Protein AF-A0A5C7R2Z8-F1 (afdb_monomer_lite)

Sequence (84 aa):
ILAEPVGRKFLKALKNSDIEALEFADQLEEGVREGWITADERKQLEELREMTLDTIMVDDFEPWELRSAAYIEDAPQSTRRAAA

Structure (mmCIF, N/CA/C/O backbone):
data_AF-A0A5C7R2Z8-F1
#
_entry.id   AF-A0A5C7R2Z8-F1
#
loop_
_atom_site.group_PDB
_atom_site.id
_atom_site.type_symbol
_atom_site.label_atom_id
_atom_site.label_alt_id
_atom_site.label_comp_id
_atom_site.label_asym_id
_atom_site.label_entity_id
_atom_site.label_seq_id
_atom_site.pdbx_PDB_ins_code
_atom_site.Cartn_x
_atom_site.Cartn_y
_atom_site.Cartn_z
_atom_site.occupancy
_atom_site.B_iso_or_equiv
_atom_site.auth_seq_id
_atom_site.auth_comp_id
_atom_site.auth_asym_id
_atom_site.auth_atom_id
_atom_site.pdbx_PDB_model_num
ATOM 1 N N . ILE A 1 1 ? -9.548 8.698 -6.257 1.00 58.56 1 ILE A N 1
ATOM 2 C CA . ILE A 1 1 ? -9.331 8.301 -4.844 1.00 58.56 1 ILE A CA 1
ATOM 3 C C . ILE A 1 1 ? -8.588 9.427 -4.121 1.00 58.56 1 ILE A C 1
ATOM 5 O O . ILE A 1 1 ? -7.607 9.923 -4.659 1.00 58.56 1 ILE A O 1
ATOM 9 N N . LEU A 1 2 ? -9.044 9.869 -2.944 1.00 63.56 2 LEU A N 1
ATOM 10 C CA . LEU A 1 2 ? -8.348 10.861 -2.099 1.00 63.56 2 LEU A CA 1
ATOM 11 C C . LEU A 1 2 ? -7.525 10.135 -1.016 1.00 63.56 2 LEU A C 1
ATOM 13 O O . LEU A 1 2 ? -7.732 10.317 0.176 1.00 63.56 2 LEU A O 1
ATOM 17 N N . ALA A 1 3 ? -6.600 9.270 -1.441 1.00 73.69 3 ALA A N 1
ATOM 18 C CA . ALA A 1 3 ? -5.833 8.398 -0.543 1.00 73.69 3 ALA A CA 1
ATOM 19 C C . ALA A 1 3 ? -4.583 9.063 0.069 1.00 73.69 3 ALA A C 1
ATOM 21 O O . ALA A 1 3 ? -3.902 8.463 0.893 1.00 73.69 3 ALA A O 1
ATOM 22 N N . GLU A 1 4 ? -4.255 10.299 -0.311 1.00 78.25 4 GLU A N 1
ATOM 23 C CA . GLU A 1 4 ? -2.988 10.954 0.048 1.00 78.25 4 GLU A CA 1
ATOM 24 C C . GLU A 1 4 ? -2.756 11.085 1.579 1.00 78.25 4 GLU A C 1
ATOM 26 O O . GLU A 1 4 ? -1.666 10.741 2.048 1.00 78.25 4 GLU A O 1
ATOM 31 N N . PRO A 1 5 ? -3.759 11.441 2.412 1.00 85.50 5 PRO A N 1
ATOM 32 C CA . PRO A 1 5 ? -3.599 11.446 3.870 1.00 85.50 5 PRO A CA 1
ATOM 33 C C . PRO A 1 5 ? -3.399 10.051 4.477 1.00 85.50 5 PRO A C 1
ATOM 35 O O . PRO A 1 5 ? -2.575 9.886 5.378 1.00 85.50 5 PRO A O 1
ATOM 38 N N . VAL A 1 6 ? -4.123 9.056 3.960 1.00 87.06 6 VAL A N 1
ATOM 39 C CA . VAL A 1 6 ? -4.084 7.658 4.417 1.00 87.06 6 VAL A CA 1
ATOM 40 C C . VAL A 1 6 ? -2.740 7.022 4.058 1.00 87.06 6 VAL A C 1
ATOM 42 O O . VAL A 1 6 ? -2.075 6.436 4.911 1.00 87.06 6 VAL A O 1
ATOM 45 N N . GLY A 1 7 ? -2.280 7.232 2.824 1.00 85.75 7 GLY A N 1
ATOM 46 C CA . GLY A 1 7 ? -0.988 6.755 2.340 1.00 85.75 7 GLY A CA 1
ATOM 47 C C . GLY A 1 7 ? 0.180 7.298 3.158 1.00 85.75 7 GLY A C 1
ATOM 48 O O . GLY A 1 7 ? 1.071 6.538 3.524 1.00 85.75 7 GLY A O 1
ATOM 49 N N . ARG A 1 8 ? 0.168 8.584 3.541 1.00 88.62 8 ARG A N 1
ATOM 50 C CA . ARG A 1 8 ? 1.215 9.139 4.422 1.00 88.62 8 ARG A CA 1
ATOM 51 C C . ARG A 1 8 ? 1.237 8.493 5.803 1.00 88.62 8 ARG A C 1
ATOM 53 O O . ARG A 1 8 ? 2.322 8.248 6.326 1.00 88.62 8 ARG A O 1
ATOM 60 N N . LYS A 1 9 ? 0.067 8.243 6.398 1.00 88.00 9 LYS A N 1
ATOM 61 C CA . LYS A 1 9 ? -0.047 7.575 7.704 1.00 88.00 9 LYS A CA 1
ATOM 62 C C . LYS A 1 9 ? 0.541 6.164 7.636 1.00 88.00 9 LYS A C 1
ATOM 64 O O . LYS A 1 9 ? 1.404 5.834 8.443 1.00 88.00 9 LYS A O 1
ATOM 69 N N . PHE A 1 10 ? 0.143 5.390 6.627 1.00 89.88 10 PHE A N 1
ATOM 70 C CA . PHE A 1 10 ? 0.631 4.031 6.393 1.00 89.88 10 PHE A CA 1
ATOM 71 C C . PHE A 1 10 ? 2.143 3.982 6.112 1.00 89.88 10 PHE A C 1
ATOM 73 O O . PHE A 1 10 ? 2.876 3.254 6.772 1.00 89.88 10 PHE A O 1
ATOM 80 N N . LEU A 1 11 ? 2.647 4.834 5.210 1.00 90.44 11 LEU A N 1
ATOM 81 C CA . LEU A 1 11 ? 4.082 4.920 4.910 1.00 90.44 11 LEU A CA 1
ATOM 82 C C . LEU A 1 11 ? 4.918 5.336 6.122 1.00 90.44 11 LEU A C 1
ATOM 84 O O . LEU A 1 11 ? 6.086 4.966 6.220 1.00 90.44 11 LEU A O 1
ATOM 88 N N . LYS A 1 12 ? 4.352 6.134 7.030 1.00 92.25 12 LYS A N 1
ATOM 89 C CA . LYS A 1 12 ? 5.025 6.499 8.275 1.00 92.25 12 LYS A CA 1
ATOM 90 C C . LYS A 1 12 ? 5.146 5.296 9.217 1.00 92.25 12 LYS A C 1
ATOM 92 O O . LYS A 1 12 ? 6.226 5.118 9.765 1.00 92.25 12 LYS A O 1
ATOM 97 N N . ALA A 1 13 ? 4.100 4.477 9.350 1.00 89.06 13 ALA A N 1
ATOM 98 C CA . ALA A 1 13 ? 4.151 3.237 10.133 1.00 89.06 13 ALA A CA 1
ATOM 99 C C . ALA A 1 13 ? 5.195 2.254 9.564 1.00 89.06 13 ALA A C 1
ATOM 101 O O . ALA A 1 13 ? 6.076 1.807 10.291 1.00 89.06 13 ALA A O 1
ATOM 102 N N . LEU A 1 14 ? 5.201 2.040 8.240 1.00 89.38 14 LEU A N 1
ATOM 103 C CA . LEU A 1 14 ? 6.224 1.229 7.557 1.00 89.38 14 LEU A CA 1
ATOM 104 C C . LEU A 1 14 ? 7.655 1.718 7.831 1.00 89.38 14 LEU A C 1
ATOM 106 O O . LEU A 1 14 ? 8.546 0.932 8.132 1.00 89.38 14 LEU A O 1
ATOM 110 N N . LYS A 1 15 ? 7.899 3.031 7.729 1.00 88.62 15 LYS A N 1
ATOM 111 C CA . LYS A 1 15 ? 9.246 3.610 7.905 1.00 88.62 15 LYS A CA 1
ATOM 112 C C . LYS A 1 15 ? 9.750 3.587 9.341 1.00 88.62 15 LYS A C 1
ATOM 114 O O . LYS A 1 15 ? 10.959 3.594 9.547 1.00 88.62 15 LYS A O 1
ATOM 119 N N . ASN A 1 16 ? 8.844 3.617 10.308 1.00 89.94 16 ASN A N 1
ATOM 120 C CA . ASN A 1 16 ? 9.183 3.547 11.723 1.00 89.94 16 ASN A CA 1
ATOM 121 C C . ASN A 1 16 ? 9.440 2.108 12.197 1.00 89.94 16 ASN A C 1
ATOM 123 O O . ASN A 1 16 ? 9.717 1.917 13.378 1.00 89.94 16 ASN A O 1
ATOM 127 N N . SER A 1 17 ? 9.375 1.129 11.286 1.00 76.44 17 SER A N 1
ATOM 128 C CA . SER A 1 17 ? 9.420 -0.303 11.589 1.00 76.44 17 SER A CA 1
ATOM 129 C C . SER A 1 17 ? 8.260 -0.775 12.472 1.00 76.44 17 SER A C 1
ATOM 131 O O . SER A 1 17 ? 8.392 -1.784 13.151 1.00 76.44 17 SER A O 1
ATOM 133 N N . ASP A 1 18 ? 7.125 -0.064 12.454 1.00 83.69 18 ASP A N 1
ATOM 134 C CA . ASP A 1 18 ? 5.896 -0.496 13.134 1.00 83.69 18 ASP A CA 1
ATOM 135 C C . ASP A 1 18 ? 5.138 -1.559 12.305 1.00 83.69 18 ASP A C 1
ATOM 137 O O . ASP A 1 18 ? 4.185 -2.152 12.782 1.00 83.69 18 ASP A O 1
ATOM 141 N N . ILE A 1 19 ? 5.532 -1.786 11.046 1.00 90.56 19 ILE A N 1
ATOM 142 C CA . ILE A 1 19 ? 5.014 -2.847 10.170 1.00 90.56 19 ILE A CA 1
ATOM 143 C C . ILE A 1 19 ? 6.227 -3.614 9.640 1.00 90.56 19 ILE A C 1
ATOM 145 O O . ILE A 1 19 ? 7.100 -3.017 9.004 1.00 90.56 19 ILE A O 1
ATOM 149 N N . GLU A 1 20 ? 6.287 -4.916 9.912 1.00 91.00 20 GLU A N 1
ATOM 150 C CA . GLU A 1 20 ? 7.439 -5.776 9.606 1.00 91.00 20 GLU A CA 1
ATOM 151 C C . GLU A 1 20 ? 7.200 -6.672 8.383 1.00 91.00 20 GLU A C 1
ATOM 153 O O . GLU A 1 20 ? 8.156 -7.179 7.788 1.00 91.00 20 GLU A O 1
ATOM 158 N N . ALA A 1 21 ? 5.940 -6.861 7.981 1.00 94.50 21 ALA A N 1
ATOM 159 C CA . ALA A 1 21 ? 5.587 -7.643 6.806 1.00 94.50 21 ALA A CA 1
ATOM 160 C C . ALA A 1 21 ? 6.270 -7.131 5.519 1.00 94.50 21 ALA A C 1
ATOM 162 O O . ALA A 1 21 ? 6.471 -5.931 5.312 1.00 94.50 21 ALA A O 1
ATOM 163 N N . LEU A 1 22 ? 6.614 -8.054 4.617 1.00 92.44 22 LEU A N 1
ATOM 164 C CA . LEU A 1 22 ? 7.364 -7.743 3.393 1.00 92.44 22 LEU A CA 1
ATOM 165 C C . LEU A 1 22 ? 6.453 -7.488 2.192 1.00 92.44 22 LEU A C 1
ATOM 167 O O . LEU A 1 22 ? 6.696 -6.567 1.411 1.00 92.44 22 LEU A O 1
ATOM 171 N N . GLU A 1 23 ? 5.404 -8.295 2.057 1.00 95.44 23 GLU A N 1
ATOM 172 C CA . GLU A 1 23 ? 4.467 -8.199 0.946 1.00 95.44 23 GLU A CA 1
ATOM 173 C C . GLU A 1 23 ? 3.395 -7.152 1.229 1.00 95.44 23 GLU A C 1
ATOM 175 O O . GLU A 1 23 ? 2.899 -7.018 2.347 1.00 95.44 23 GLU A O 1
ATOM 180 N N . PHE A 1 24 ? 2.998 -6.413 0.194 1.00 94.31 24 PHE A N 1
ATOM 181 C CA . PHE A 1 24 ? 2.081 -5.283 0.351 1.00 94.31 24 PHE A CA 1
ATOM 182 C C . PHE A 1 24 ? 0.731 -5.687 0.966 1.00 94.31 24 PHE A C 1
ATOM 184 O O . PHE A 1 24 ? 0.192 -4.959 1.796 1.00 94.31 24 PHE A O 1
ATOM 191 N N . ALA A 1 25 ? 0.194 -6.853 0.595 1.00 95.44 25 ALA A N 1
ATOM 192 C CA . ALA A 1 25 ? -1.059 -7.356 1.159 1.00 95.44 25 ALA A CA 1
ATOM 193 C C . ALA A 1 25 ? -0.937 -7.630 2.669 1.00 95.44 25 ALA A C 1
ATOM 195 O O . ALA A 1 25 ? -1.797 -7.207 3.444 1.00 95.44 25 ALA A O 1
ATOM 196 N N . ASP A 1 26 ? 0.166 -8.253 3.081 1.00 96.81 26 ASP A N 1
ATOM 197 C CA . ASP A 1 26 ? 0.441 -8.594 4.477 1.00 96.81 26 ASP A CA 1
ATOM 198 C C . ASP A 1 26 ? 0.698 -7.332 5.315 1.00 96.81 26 ASP A C 1
ATOM 200 O O . ASP A 1 26 ? 0.221 -7.220 6.443 1.00 96.81 26 ASP A O 1
ATOM 204 N N . GLN A 1 27 ? 1.367 -6.325 4.740 1.00 96.69 27 GLN A N 1
ATOM 205 C CA . GLN A 1 27 ? 1.560 -5.015 5.373 1.00 96.69 27 GLN A CA 1
ATOM 206 C C . GLN A 1 27 ? 0.233 -4.304 5.653 1.00 96.69 27 GLN A C 1
ATOM 208 O O . GLN A 1 27 ? 0.084 -3.648 6.685 1.00 96.69 27 GLN A O 1
ATOM 213 N N . LEU A 1 28 ? -0.744 -4.409 4.746 1.00 96.25 28 LEU A N 1
ATOM 214 C CA . LEU A 1 28 ? -2.073 -3.835 4.959 1.00 96.25 28 LEU A CA 1
ATOM 215 C C . LEU A 1 28 ? -2.856 -4.595 6.030 1.00 96.25 28 LEU A C 1
ATOM 217 O O . LEU A 1 28 ? -3.548 -3.969 6.833 1.00 96.25 28 LEU A O 1
ATOM 2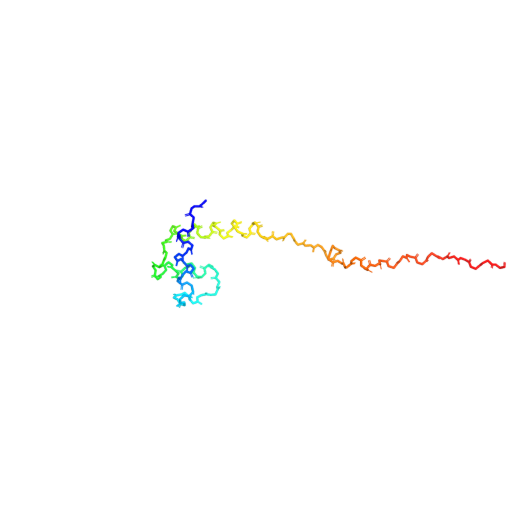21 N N . GLU A 1 29 ? -2.757 -5.924 6.059 1.00 96.38 29 GLU A N 1
ATOM 222 C CA . GLU A 1 29 ? -3.381 -6.736 7.106 1.00 96.38 29 GLU A CA 1
ATOM 223 C C . GLU A 1 29 ? -2.804 -6.405 8.486 1.00 96.38 29 GLU A C 1
ATOM 225 O O . GLU A 1 29 ? -3.560 -6.138 9.423 1.00 96.38 29 GLU A O 1
ATOM 230 N N . GLU A 1 30 ? -1.479 -6.331 8.592 1.00 96.06 30 GLU A N 1
ATOM 231 C CA . GLU A 1 30 ? -0.776 -5.901 9.797 1.00 96.06 30 GLU A CA 1
ATOM 232 C C . GLU A 1 30 ? -1.164 -4.474 10.203 1.00 96.06 30 GLU A C 1
ATOM 234 O O . GLU A 1 30 ? -1.553 -4.238 11.346 1.00 96.06 30 GLU A O 1
ATOM 239 N N . GLY A 1 31 ? -1.187 -3.535 9.255 1.00 94.56 31 GLY A N 1
ATOM 240 C CA . GLY A 1 31 ? -1.609 -2.159 9.506 1.00 94.56 31 GLY A CA 1
ATOM 241 C C . GLY A 1 31 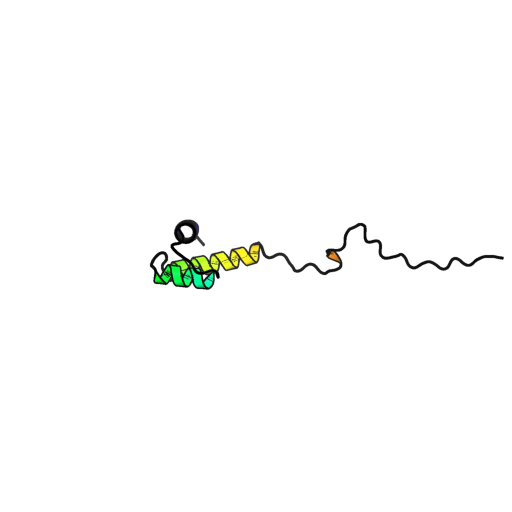? -3.043 -2.043 10.040 1.00 94.56 31 GLY A C 1
ATOM 242 O O . GLY A 1 31 ? -3.316 -1.169 10.865 1.00 94.56 31 GLY A O 1
ATOM 243 N N . VAL A 1 32 ? -3.959 -2.923 9.616 1.00 95.94 32 VAL A N 1
ATOM 244 C CA . VAL A 1 32 ? -5.319 -3.003 10.178 1.00 95.94 32 VAL A CA 1
ATOM 245 C C . VAL A 1 32 ? -5.308 -3.649 11.563 1.00 95.94 32 VAL A C 1
ATOM 247 O O . VAL A 1 32 ? -5.931 -3.120 12.484 1.00 95.94 32 VAL A O 1
ATOM 250 N N . ARG A 1 33 ? -4.591 -4.769 11.730 1.00 95.50 33 ARG A N 1
ATOM 251 C CA . ARG A 1 33 ? -4.463 -5.508 12.999 1.00 95.50 33 ARG A CA 1
ATOM 252 C C . ARG A 1 33 ? -3.932 -4.618 14.121 1.00 95.50 33 ARG A C 1
ATOM 254 O O . ARG A 1 33 ? -4.393 -4.720 15.255 1.00 95.50 33 ARG A O 1
ATOM 261 N N . GLU A 1 34 ? -2.987 -3.746 13.801 1.00 93.00 34 GLU A N 1
ATOM 262 C CA . GLU A 1 34 ? -2.355 -2.828 14.750 1.00 93.00 34 GLU A CA 1
ATOM 263 C C . GLU A 1 34 ? -3.071 -1.477 14.878 1.00 93.00 34 GLU A C 1
ATOM 265 O O . GLU A 1 34 ? -2.727 -0.661 15.732 1.00 93.00 34 GLU A O 1
ATOM 270 N N . GLY A 1 35 ? -4.105 -1.234 14.067 1.00 93.00 35 GLY A N 1
ATOM 271 C CA . GLY A 1 35 ? -4.918 -0.018 14.133 1.00 93.00 35 GLY A CA 1
ATOM 272 C C . GLY A 1 35 ? -4.284 1.214 13.479 1.00 93.00 35 GLY A C 1
ATOM 273 O O . GLY A 1 35 ? -4.801 2.329 13.617 1.00 93.00 35 GLY A O 1
ATOM 274 N N . TRP A 1 36 ? -3.195 1.043 12.727 1.00 93.19 36 TRP A N 1
ATOM 275 C CA . TRP A 1 36 ? -2.596 2.106 11.920 1.00 93.19 36 TRP A CA 1
ATOM 276 C C . TRP A 1 36 ? -3.500 2.540 10.773 1.00 93.19 36 TRP A C 1
ATOM 278 O O . TRP A 1 36 ? -3.462 3.704 10.386 1.00 93.19 36 TRP A O 1
ATOM 288 N N . ILE A 1 37 ? -4.344 1.65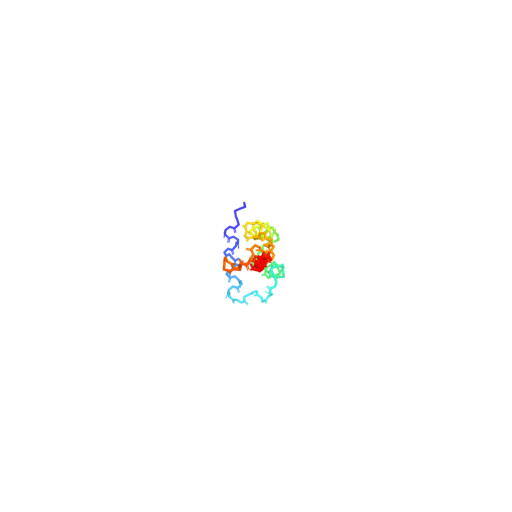6 10.253 1.00 93.94 37 ILE A N 1
ATOM 289 C CA . ILE A 1 37 ? -5.360 1.963 9.243 1.00 93.94 37 ILE A CA 1
ATOM 290 C C . ILE A 1 37 ? -6.655 1.205 9.545 1.00 93.94 37 ILE A C 1
ATOM 292 O O . ILE A 1 37 ? -6.669 0.199 10.247 1.00 93.94 37 ILE A O 1
ATOM 296 N N . THR A 1 38 ? -7.767 1.700 9.024 1.00 95.94 38 THR A N 1
ATOM 297 C CA . THR A 1 38 ? -9.068 1.025 9.068 1.00 95.94 38 THR A CA 1
ATOM 298 C C . THR A 1 38 ? -9.238 0.059 7.892 1.00 95.94 38 THR A C 1
ATOM 300 O O . THR A 1 38 ? -8.513 0.122 6.899 1.00 95.94 38 THR A O 1
ATOM 303 N N . ALA A 1 39 ? -10.246 -0.816 7.962 1.00 95.19 39 ALA A N 1
ATOM 304 C CA . ALA A 1 39 ? -10.575 -1.725 6.862 1.00 95.19 39 ALA A CA 1
ATOM 305 C C . ALA A 1 39 ? -10.996 -0.990 5.572 1.00 95.19 39 ALA A C 1
ATOM 307 O O . ALA A 1 39 ? -10.728 -1.474 4.474 1.00 95.19 39 ALA A O 1
ATOM 308 N N . ASP A 1 40 ? -11.624 0.182 5.685 1.00 94.25 40 ASP A N 1
ATOM 309 C CA . ASP A 1 40 ? -11.993 0.992 4.519 1.00 94.25 40 ASP A CA 1
ATOM 310 C C . ASP A 1 40 ? -10.779 1.720 3.928 1.00 94.25 40 ASP A C 1
ATOM 312 O O . ASP A 1 40 ? -10.634 1.806 2.711 1.00 94.25 40 ASP A O 1
ATOM 316 N N . GLU A 1 41 ? -9.866 2.196 4.778 1.00 94.38 41 GLU A N 1
ATOM 317 C CA . GLU A 1 41 ? -8.583 2.765 4.352 1.00 94.38 41 GLU A CA 1
ATOM 318 C C . GLU A 1 41 ? -7.699 1.724 3.654 1.00 94.38 41 GLU A C 1
ATOM 320 O O . GLU A 1 41 ? -7.063 2.044 2.650 1.00 94.38 41 GLU A O 1
ATOM 325 N N . ARG A 1 42 ? -7.710 0.468 4.121 1.00 95.12 42 ARG A N 1
ATOM 326 C CA . ARG A 1 42 ? -7.065 -0.655 3.429 1.00 95.12 42 ARG A CA 1
ATOM 327 C C . ARG A 1 42 ? -7.551 -0.770 1.982 1.00 95.12 42 ARG A C 1
ATOM 329 O O . ARG A 1 42 ? -6.720 -0.812 1.083 1.00 95.12 42 ARG A O 1
ATOM 336 N N . LYS A 1 43 ? -8.868 -0.749 1.746 1.00 94.75 43 LYS A N 1
ATOM 337 C CA . LYS A 1 43 ? -9.428 -0.840 0.384 1.00 94.75 43 LYS A CA 1
ATOM 338 C C . LYS A 1 43 ? -8.979 0.316 -0.507 1.00 94.75 43 LYS A C 1
ATOM 340 O O . LYS A 1 43 ? -8.665 0.106 -1.670 1.00 94.75 43 LYS A O 1
ATOM 345 N N . GLN A 1 44 ? -8.904 1.532 0.041 1.00 93.50 44 GLN A N 1
ATOM 346 C CA . GLN A 1 44 ? -8.405 2.695 -0.706 1.00 93.50 44 GLN A CA 1
ATOM 347 C C . GLN A 1 44 ? -6.931 2.541 -1.104 1.00 93.50 44 GLN A C 1
ATOM 349 O O . GLN A 1 44 ? -6.534 2.998 -2.174 1.00 93.50 44 GLN A O 1
ATOM 354 N N . LEU A 1 45 ? -6.112 1.924 -0.244 1.00 94.31 45 LEU A N 1
ATOM 355 C CA . LEU A 1 45 ? -4.704 1.646 -0.531 1.00 94.31 45 LEU A CA 1
ATOM 356 C C . LEU A 1 45 ? -4.537 0.502 -1.542 1.00 94.31 45 LEU A C 1
ATOM 358 O O . LEU A 1 45 ? -3.646 0.587 -2.384 1.00 94.31 45 LEU A O 1
ATOM 362 N N . GLU A 1 46 ? -5.394 -0.521 -1.495 1.00 95.38 46 GLU A N 1
ATOM 363 C CA . GLU A 1 46 ? -5.455 -1.592 -2.503 1.00 95.38 46 GLU A CA 1
ATOM 364 C C . GLU A 1 46 ? -5.809 -1.023 -3.886 1.00 95.38 46 GLU A C 1
ATOM 366 O O . GLU A 1 46 ? -5.057 -1.228 -4.836 1.00 95.38 46 GLU A O 1
ATOM 371 N N . GLU A 1 47 ? -6.873 -0.219 -3.982 1.00 93.81 47 GLU A N 1
ATOM 372 C CA . GLU A 1 47 ? -7.302 0.431 -5.231 1.00 93.81 47 GLU A CA 1
ATOM 373 C C . GLU A 1 47 ? -6.219 1.384 -5.772 1.00 93.81 47 GLU A C 1
ATOM 375 O O . GLU A 1 47 ? -5.898 1.385 -6.960 1.00 93.81 47 GLU A O 1
ATOM 380 N N . LEU A 1 48 ? -5.575 2.161 -4.890 1.00 92.50 48 LEU A N 1
ATOM 381 C CA . LEU A 1 48 ? -4.453 3.017 -5.279 1.00 92.50 48 LEU A CA 1
ATOM 382 C C . LEU A 1 48 ? -3.268 2.200 -5.810 1.00 92.50 48 LEU A C 1
ATOM 384 O O . LEU A 1 48 ? -2.609 2.626 -6.763 1.00 92.50 48 LEU A O 1
ATOM 388 N N . ARG A 1 49 ? -2.959 1.057 -5.189 1.00 92.75 49 ARG A N 1
ATOM 389 C CA . ARG A 1 49 ? -1.861 0.188 -5.620 1.00 92.75 49 ARG A CA 1
ATOM 390 C C . ARG A 1 49 ? -2.153 -0.422 -6.981 1.00 92.75 49 ARG A C 1
ATOM 392 O O . ARG A 1 49 ? -1.254 -0.419 -7.815 1.00 92.75 49 ARG A O 1
ATOM 399 N N . GLU A 1 50 ? -3.374 -0.892 -7.202 1.00 93.56 50 GLU A N 1
ATOM 400 C CA . GLU A 1 50 ? -3.821 -1.415 -8.492 1.00 93.56 50 GLU A CA 1
ATOM 401 C C . GLU A 1 50 ? -3.671 -0.358 -9.589 1.00 93.56 50 GLU A C 1
ATOM 403 O O . GLU A 1 50 ? -2.962 -0.597 -10.562 1.00 93.56 50 GLU A O 1
ATOM 408 N N . M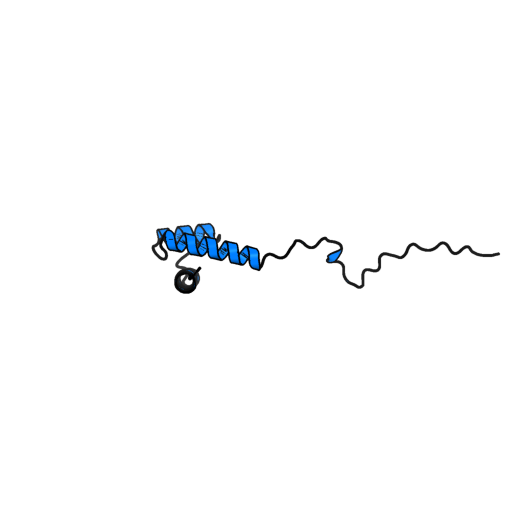ET A 1 51 ? -4.204 0.852 -9.378 1.00 92.06 51 MET A N 1
ATOM 409 C CA . MET A 1 51 ? -4.043 1.964 -10.323 1.00 92.06 51 MET A CA 1
ATOM 410 C C . MET A 1 51 ? -2.576 2.315 -10.584 1.00 92.06 51 MET A C 1
ATOM 412 O O . MET A 1 51 ? -2.193 2.642 -11.706 1.00 92.06 51 MET A O 1
ATOM 416 N N . THR A 1 52 ? -1.749 2.297 -9.536 1.00 91.06 52 THR A N 1
ATOM 417 C CA . THR A 1 52 ? -0.323 2.604 -9.663 1.00 91.06 52 THR A CA 1
ATOM 418 C C . THR A 1 52 ? 0.367 1.545 -10.506 1.00 91.06 52 THR A C 1
ATOM 420 O O . THR A 1 52 ? 1.118 1.912 -11.399 1.00 91.06 52 THR A O 1
ATOM 423 N N . LEU A 1 53 ? 0.109 0.260 -10.242 1.00 92.50 53 LEU A N 1
ATOM 424 C CA . LEU A 1 53 ? 0.656 -0.839 -11.029 1.00 92.50 53 LEU A CA 1
ATOM 425 C C . LEU A 1 53 ? 0.195 -0.732 -12.480 1.00 92.50 53 LEU A C 1
ATOM 427 O O . LEU A 1 53 ? 1.046 -0.672 -13.348 1.00 92.50 53 LEU A O 1
ATOM 431 N N . ASP A 1 54 ? -1.098 -0.581 -12.743 1.00 89.81 54 ASP A N 1
ATOM 432 C CA . ASP A 1 54 ? -1.621 -0.378 -14.102 1.00 89.81 54 ASP A CA 1
ATOM 433 C C . ASP A 1 54 ? -0.936 0.798 -14.830 1.00 89.81 54 ASP A C 1
ATOM 435 O O . ASP A 1 54 ? -0.590 0.703 -16.001 1.00 89.81 54 ASP A O 1
ATOM 439 N N . THR A 1 55 ? -0.638 1.886 -14.110 1.00 91.12 55 THR A N 1
ATOM 440 C CA . THR A 1 55 ? 0.036 3.064 -14.681 1.00 91.12 55 THR A CA 1
ATOM 441 C C . THR A 1 55 ? 1.525 2.840 -14.967 1.00 91.12 55 THR A C 1
ATOM 443 O O . THR A 1 55 ? 2.056 3.427 -15.911 1.00 91.12 55 THR A O 1
ATOM 446 N N . ILE A 1 56 ? 2.236 2.086 -14.119 1.00 90.50 56 ILE A N 1
ATOM 447 C CA . ILE A 1 56 ? 3.702 1.936 -14.210 1.00 90.50 56 ILE A CA 1
ATOM 448 C C . ILE A 1 56 ? 4.148 0.638 -14.873 1.00 90.50 56 ILE A C 1
ATOM 450 O O . ILE A 1 56 ? 5.316 0.533 -15.247 1.00 90.50 56 ILE A O 1
ATOM 454 N N . MET A 1 57 ? 3.274 -0.365 -14.939 1.00 88.25 57 MET A N 1
ATOM 455 C CA . MET A 1 57 ? 3.578 -1.633 -15.579 1.00 88.25 57 MET A CA 1
ATOM 456 C C . MET A 1 57 ? 3.761 -1.350 -17.065 1.00 88.25 57 MET A C 1
ATOM 458 O O . MET A 1 57 ? 2.870 -0.850 -17.744 1.00 88.25 57 MET A O 1
ATOM 462 N N . VAL A 1 58 ? 4.977 -1.599 -17.533 1.00 81.75 58 VAL A N 1
ATOM 463 C CA . VAL A 1 58 ? 5.329 -1.498 -18.945 1.00 81.75 58 VAL A CA 1
ATOM 464 C C . VAL A 1 58 ? 4.994 -2.834 -19.597 1.00 81.75 58 VAL A C 1
ATOM 466 O O . VAL A 1 58 ? 5.138 -3.873 -18.951 1.00 81.75 58 VAL A O 1
ATOM 469 N N . ASP A 1 59 ? 4.564 -2.803 -20.858 1.00 78.81 59 ASP A N 1
ATOM 470 C CA . ASP A 1 59 ? 4.386 -4.016 -21.654 1.00 78.81 59 ASP A CA 1
ATOM 471 C C . ASP A 1 59 ? 5.678 -4.849 -21.679 1.00 78.81 59 ASP A C 1
ATOM 473 O O . ASP A 1 59 ? 6.793 -4.313 -21.714 1.00 78.81 59 ASP A O 1
ATOM 477 N N . ASP A 1 60 ? 5.524 -6.172 -21.683 1.00 79.88 60 ASP A N 1
ATOM 478 C CA . ASP A 1 60 ? 6.644 -7.076 -21.912 1.00 79.88 60 ASP A CA 1
ATOM 479 C C . ASP A 1 60 ? 7.173 -6.842 -23.332 1.00 79.88 60 ASP A C 1
ATOM 481 O O . ASP A 1 60 ? 6.504 -7.136 -24.322 1.00 79.88 60 ASP A O 1
ATOM 485 N N . PHE A 1 61 ? 8.384 -6.293 -23.436 1.00 79.69 61 PHE A N 1
ATOM 486 C CA . PHE A 1 61 ? 9.066 -6.172 -24.717 1.00 79.69 61 PHE A CA 1
ATOM 487 C C . PHE A 1 61 ? 9.456 -7.547 -25.225 1.00 79.69 61 PHE A C 1
ATOM 489 O O . PHE A 1 61 ? 10.041 -8.367 -24.507 1.00 79.69 61 PHE A O 1
ATOM 496 N N . GLU A 1 62 ? 9.239 -7.759 -26.509 1.00 84.69 62 GLU A N 1
ATOM 497 C CA . GLU A 1 62 ? 9.685 -8.977 -27.138 1.00 84.69 62 GLU A CA 1
ATOM 498 C C . GLU A 1 62 ? 11.222 -8.990 -27.253 1.00 84.69 62 GLU A C 1
ATOM 500 O O . GLU A 1 62 ? 11.848 -7.947 -27.484 1.00 84.69 62 GLU A O 1
ATOM 505 N N . PRO A 1 63 ? 11.898 -10.152 -27.136 1.00 84.12 63 PRO A N 1
ATOM 506 C CA . PRO A 1 63 ? 13.362 -10.206 -27.099 1.00 84.12 63 PRO A CA 1
ATOM 507 C C . PRO A 1 63 ? 14.065 -9.565 -28.304 1.00 84.12 63 PRO A C 1
ATOM 509 O O . PRO A 1 63 ? 15.232 -9.186 -28.204 1.00 84.12 63 PRO A O 1
ATOM 512 N N . TRP A 1 64 ? 13.394 -9.461 -29.457 1.00 82.88 64 TRP A N 1
ATOM 513 C CA . TRP A 1 64 ? 13.935 -8.770 -30.630 1.00 82.88 64 TRP A CA 1
ATOM 514 C C . TRP A 1 64 ? 13.855 -7.242 -30.532 1.00 82.88 64 TRP A C 1
ATOM 516 O O . TRP A 1 64 ? 14.706 -6.575 -31.113 1.00 82.88 64 TRP A O 1
ATOM 526 N N . GLU A 1 65 ? 12.901 -6.692 -29.780 1.00 83.38 65 GLU A N 1
ATOM 527 C CA . GLU A 1 65 ? 12.762 -5.250 -29.524 1.00 83.38 65 GLU A CA 1
ATOM 528 C C . GLU A 1 65 ? 13.834 -4.743 -28.555 1.00 83.38 65 GLU A C 1
ATOM 530 O O . GLU A 1 65 ? 14.264 -3.595 -28.634 1.00 83.38 65 GLU A O 1
ATOM 535 N N . LEU A 1 66 ? 14.327 -5.630 -27.686 1.00 84.94 66 LEU A N 1
ATOM 536 C CA . LEU A 1 66 ? 15.425 -5.356 -26.758 1.00 84.94 66 LEU A CA 1
ATOM 537 C C . LEU A 1 66 ? 16.822 -5.507 -27.391 1.00 84.94 66 LEU A C 1
ATOM 539 O O . LEU A 1 66 ? 17.831 -5.280 -26.715 1.00 84.94 66 LEU A O 1
ATOM 543 N N . ARG A 1 67 ? 16.930 -5.908 -28.669 1.00 85.81 67 ARG A N 1
ATOM 544 C CA . ARG A 1 67 ? 18.233 -6.047 -29.343 1.00 85.81 67 ARG A CA 1
ATOM 545 C C . ARG A 1 67 ? 18.886 -4.680 -29.532 1.00 85.81 67 ARG A C 1
ATOM 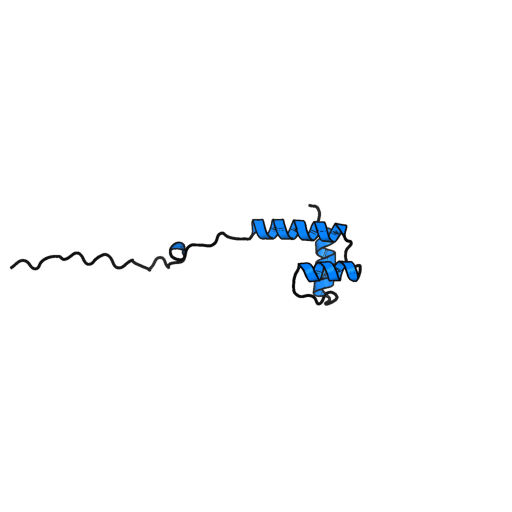547 O O . ARG A 1 67 ? 18.238 -3.69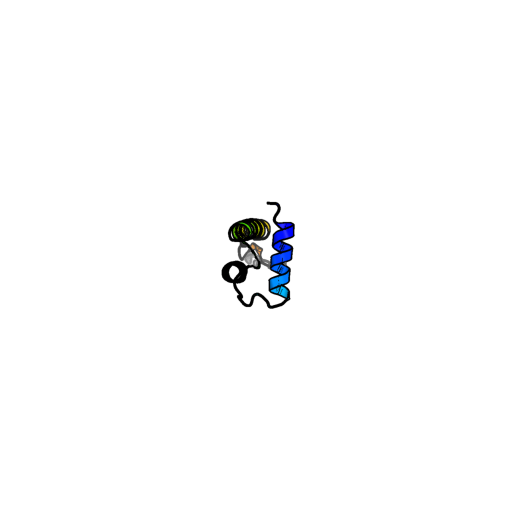2 -29.865 1.00 85.81 67 ARG A O 1
ATOM 554 N N . SER A 1 68 ? 20.208 -4.629 -29.361 1.00 85.56 68 SER A N 1
ATOM 555 C CA . SER A 1 68 ? 20.955 -3.393 -29.593 1.00 85.56 68 SER A CA 1
ATOM 556 C C . SER A 1 68 ? 20.859 -2.974 -31.062 1.00 85.56 68 SER A C 1
ATOM 558 O O . SER A 1 68 ? 20.879 -3.814 -31.959 1.00 85.56 68 SER A O 1
ATOM 560 N N . ALA A 1 69 ? 20.841 -1.666 -31.328 1.00 78.19 69 ALA A N 1
ATOM 561 C CA . ALA A 1 69 ? 20.814 -1.137 -32.696 1.00 78.19 69 ALA A CA 1
ATOM 562 C C . ALA A 1 69 ? 22.036 -1.556 -33.546 1.00 78.19 69 ALA A C 1
ATOM 564 O O . ALA A 1 69 ? 22.011 -1.444 -34.768 1.00 78.19 69 ALA A O 1
ATOM 565 N N . ALA A 1 70 ? 23.108 -2.037 -32.906 1.00 80.19 70 ALA A N 1
ATOM 566 C CA . ALA A 1 70 ? 24.294 -2.574 -33.567 1.00 80.19 70 ALA A CA 1
ATOM 567 C C . ALA A 1 70 ? 24.157 -4.058 -33.959 1.00 80.19 70 ALA A C 1
ATOM 569 O O . ALA A 1 70 ? 25.047 -4.594 -34.620 1.00 80.19 70 ALA A O 1
ATOM 570 N N . TYR A 1 71 ? 23.077 -4.732 -33.552 1.00 74.31 71 TYR A N 1
ATOM 571 C CA . TYR A 1 71 ? 22.787 -6.105 -33.945 1.00 74.31 71 TYR A CA 1
ATOM 572 C C . TYR A 1 71 ? 22.307 -6.127 -35.401 1.00 74.31 71 TYR A C 1
ATOM 574 O O . TYR A 1 71 ? 21.116 -6.113 -35.698 1.00 74.31 71 TYR A O 1
ATOM 582 N N . ILE A 1 72 ? 23.267 -6.109 -36.324 1.00 65.06 72 ILE A N 1
ATOM 583 C CA . ILE A 1 72 ? 23.037 -6.394 -37.737 1.00 65.06 72 ILE A CA 1
ATOM 584 C C . ILE A 1 72 ? 22.731 -7.891 -37.820 1.00 65.06 72 ILE A C 1
ATOM 586 O O . ILE A 1 72 ? 23.602 -8.711 -37.532 1.00 65.06 72 ILE A O 1
ATOM 590 N N . GLU A 1 73 ? 21.499 -8.254 -38.187 1.00 62.97 73 GLU A N 1
ATOM 591 C CA . GLU A 1 73 ? 21.234 -9.604 -38.685 1.00 62.97 73 GLU A CA 1
ATOM 592 C C . GLU A 1 73 ? 22.159 -9.815 -39.877 1.00 62.97 73 GLU A C 1
ATOM 594 O O . GLU A 1 73 ? 22.078 -9.073 -40.856 1.00 62.97 73 GLU A O 1
ATOM 599 N N . ASP A 1 74 ? 23.095 -10.753 -39.725 1.00 55.91 74 ASP A N 1
ATOM 600 C CA . ASP A 1 74 ? 24.114 -11.099 -40.707 1.00 55.91 74 ASP A CA 1
ATOM 601 C C . ASP A 1 74 ? 23.435 -11.204 -42.078 1.00 55.91 74 ASP A C 1
ATOM 603 O O . ASP A 1 74 ? 22.657 -12.127 -42.340 1.00 55.91 74 ASP A O 1
ATOM 607 N N . ALA A 1 75 ? 23.618 -10.170 -42.906 1.00 50.97 75 ALA A N 1
ATOM 608 C CA . ALA A 1 75 ? 22.935 -10.072 -44.183 1.00 50.97 75 ALA A CA 1
ATOM 609 C C . ALA A 1 75 ? 23.290 -11.342 -44.964 1.00 50.97 75 ALA A C 1
ATOM 611 O O . ALA A 1 75 ? 24.478 -11.674 -45.035 1.00 50.97 75 ALA A O 1
ATOM 612 N N . PRO A 1 76 ? 22.311 -12.077 -45.528 1.00 46.50 76 PRO A N 1
ATOM 613 C CA . PRO A 1 76 ? 22.584 -13.358 -46.159 1.00 46.50 76 PRO A CA 1
ATOM 614 C C . PRO A 1 76 ? 23.691 -13.150 -47.183 1.00 46.50 76 PRO A C 1
ATOM 616 O O . PRO A 1 76 ? 23.535 -12.331 -48.093 1.00 46.50 76 PRO A O 1
ATOM 619 N N . GLN A 1 77 ? 24.824 -13.838 -46.989 1.00 52.75 77 GLN A N 1
ATOM 620 C CA . GLN A 1 77 ? 25.991 -13.732 -47.855 1.00 52.75 77 GLN A CA 1
ATOM 621 C C . GLN A 1 77 ? 25.541 -14.007 -49.288 1.00 52.75 77 GLN A C 1
ATOM 623 O O . GLN A 1 77 ? 25.359 -15.156 -49.698 1.00 52.75 77 GLN A O 1
ATOM 628 N N . SER A 1 78 ? 25.299 -12.934 -50.048 1.00 46.75 78 SER A N 1
ATOM 629 C CA . SER A 1 78 ? 24.878 -13.058 -51.430 1.00 46.75 78 SER A CA 1
ATOM 630 C C . SER A 1 78 ? 26.040 -13.715 -52.154 1.00 46.75 78 SER A C 1
ATOM 632 O O . SER A 1 78 ? 27.133 -13.150 -52.247 1.00 46.75 78 SER A O 1
ATOM 634 N N . THR A 1 79 ? 25.802 -14.929 -52.622 1.00 54.09 79 THR A N 1
ATOM 635 C CA . THR A 1 79 ? 26.701 -15.737 -53.431 1.00 54.09 79 THR A CA 1
ATOM 636 C C . THR A 1 79 ? 26.999 -14.969 -54.720 1.00 54.09 79 THR A C 1
ATOM 638 O O . THR A 1 79 ? 26.327 -15.134 -55.737 1.00 54.09 79 THR A O 1
ATOM 641 N N . ARG A 1 80 ? 28.003 -14.084 -54.710 1.00 47.34 80 ARG A N 1
ATOM 642 C CA . ARG A 1 80 ? 28.546 -13.519 -55.948 1.00 47.34 80 ARG A CA 1
ATOM 643 C C . ARG A 1 80 ? 29.595 -14.471 -56.488 1.00 47.34 80 ARG A C 1
ATOM 645 O O . ARG A 1 80 ? 30.734 -14.517 -56.042 1.00 47.34 80 ARG A O 1
ATOM 652 N N . ARG A 1 81 ? 29.108 -15.263 -57.440 1.00 48.16 81 ARG A N 1
ATOM 653 C CA . ARG A 1 81 ? 29.836 -16.126 -58.364 1.00 48.16 81 ARG A CA 1
ATOM 654 C C . ARG A 1 81 ? 31.182 -15.520 -58.771 1.00 48.16 81 ARG A C 1
ATOM 656 O O . ARG A 1 81 ? 31.223 -14.406 -59.288 1.00 48.16 81 ARG A O 1
ATOM 663 N N . ALA A 1 82 ? 32.244 -16.304 -58.604 1.00 45.06 82 ALA A N 1
ATOM 664 C CA . ALA A 1 82 ? 33.477 -16.126 -59.353 1.00 45.06 82 ALA A CA 1
ATOM 665 C C . ALA A 1 82 ? 33.154 -16.260 -60.852 1.00 45.06 82 ALA A C 1
ATOM 667 O O . ALA A 1 82 ? 32.626 -17.287 -61.284 1.00 45.06 82 ALA A O 1
ATOM 668 N N . ALA A 1 83 ? 33.410 -15.199 -61.614 1.00 41.59 83 ALA A N 1
ATOM 669 C CA . ALA A 1 83 ? 33.466 -15.252 -63.067 1.00 41.59 83 ALA A CA 1
ATOM 670 C C . ALA A 1 83 ? 34.905 -15.594 -63.478 1.00 41.59 83 ALA A C 1
ATOM 672 O O . ALA A 1 83 ? 35.851 -15.062 -62.895 1.00 41.59 83 ALA A O 1
ATOM 673 N N . ALA A 1 84 ? 34.998 -16.540 -64.411 1.00 39.97 84 ALA A N 1
ATOM 674 C CA . ALA A 1 84 ? 36.204 -17.101 -65.011 1.00 39.97 84 ALA A CA 1
ATOM 675 C C . ALA A 1 84 ? 36.931 -16.120 -65.940 1.00 39.97 84 ALA A C 1
ATOM 677 O O . ALA A 1 84 ? 36.269 -15.176 -66.431 1.00 39.97 84 ALA A O 1
#

Secondary structure (DSSP, 8-state):
---HHHHHHHHHHHHTTS---SSHHHHHHHHHHTTSS-HHHHHHHHHHHHHHHHHHPPP---TTTTS-TT--------------

Radius of gyration: 25.87 Å; chains: 1; bounding box: 48×28×80 Å

pLDDT: mean 82.81, std 15.72, range [39.97, 96.81]

Foldseek 3Di:
DPLVVVVVLLVVCVVVCVFVDDDPLSSLVSCCVVVSDPPVSSVVVVVVVVVVCVVPVDDDDDPVNVDDPPPDPPDPPPPPDDDD